Protein AF-A0A0S4X732-F1 (afdb_monomer)

Secondary structure (DSSP, 8-state):
-PPPPTTSPPHHHHHHHHSTTSSPPPHHHHHHHHHHHTSGGGTT--S-----STT---S--

pLDDT: mean 89.74, std 12.91, range [55.69, 98.69]

InterPro domains:
  IPR002347 Short-chain dehydrogenase/reductase SDR [PF13561] (12-55)
  IPR036291 NAD(P)-binding domain superfamily [SSF51735] (11-56)

Foldseek 3Di:
DDDDDPPDPDPQQVVLCLQLQSHADDPVVVVVVVVVCVDPVVVPPPPDDDDDGSCNDVDPD

Solvent-accessible surface area (backbone atoms only — not comparable to full-atom values): 4165 Å² total; per-residue (Å²): 131,86,75,83,68,97,78,66,72,55,72,68,54,53,56,23,63,70,19,75,62,53,48,77,88,55,74,66,62,55,49,50,52,53,54,45,61,74,35,79,88,29,74,87,70,72,100,71,88,84,84,88,61,52,65,59,68,84,67,96,123

Radius of gyration: 17.48 Å; Cα contacts (8 Å, |Δi|>4): 28; chains: 1; bounding box: 26×33×51 Å

Structure (mmCIF, N/CA/C/O backbone):
data_AF-A0A0S4X732-F1
#
_entry.id   AF-A0A0S4X732-F1
#
loop_
_atom_site.group_PDB
_atom_site.id
_atom_site.type_symbol
_atom_site.label_atom_id
_atom_site.label_alt_id
_atom_site.label_comp_id
_atom_site.label_asym_id
_atom_site.label_entity_id
_atom_site.label_seq_id
_atom_site.pdbx_PDB_ins_code
_atom_site.Cartn_x
_atom_site.Cartn_y
_atom_site.Cartn_z
_atom_site.occupancy
_atom_site.B_iso_or_equiv
_atom_site.auth_seq_id
_atom_site.auth_comp_id
_atom_site.auth_asym_id
_atom_site.auth_atom_id
_atom_site.pdbx_PDB_model_num
ATOM 1 N N . MET A 1 1 ? 10.763 24.690 -35.624 1.00 55.69 1 MET A N 1
ATOM 2 C CA . MET A 1 1 ? 11.031 23.535 -34.740 1.00 55.69 1 MET A CA 1
ATOM 3 C C . MET A 1 1 ? 10.173 22.373 -35.217 1.00 55.69 1 MET A C 1
ATOM 5 O O . MET A 1 1 ? 8.960 22.549 -35.241 1.00 55.69 1 MET A O 1
ATOM 9 N N . PRO A 1 2 ? 10.745 21.243 -35.659 1.00 58.47 2 PRO A N 1
ATOM 10 C CA . PRO A 1 2 ? 9.955 20.058 -35.979 1.00 58.47 2 PRO A CA 1
ATOM 11 C C . PRO A 1 2 ? 9.287 19.561 -34.690 1.00 58.47 2 PRO A C 1
ATOM 13 O O . PRO A 1 2 ? 9.935 19.511 -33.644 1.00 58.47 2 PRO A O 1
ATOM 16 N N . GLY A 1 3 ? 7.989 19.256 -34.741 1.00 62.19 3 GLY A N 1
ATOM 17 C CA . GLY A 1 3 ? 7.266 18.680 -33.605 1.00 62.19 3 GLY A CA 1
ATOM 18 C C . GLY A 1 3 ? 7.825 17.305 -33.204 1.00 62.19 3 GLY A C 1
ATOM 19 O O . GLY A 1 3 ? 8.529 16.675 -33.997 1.00 62.19 3 GLY A O 1
ATOM 20 N N . PRO A 1 4 ? 7.539 16.825 -31.978 1.00 63.47 4 PRO A N 1
ATOM 21 C CA . PRO A 1 4 ? 8.015 15.522 -31.525 1.00 63.47 4 PRO A CA 1
ATOM 22 C C . PRO A 1 4 ? 7.521 14.398 -32.458 1.00 63.47 4 PRO A C 1
ATOM 24 O O . PRO A 1 4 ? 6.394 14.469 -32.953 1.00 63.47 4 PRO A O 1
ATOM 27 N N . PRO A 1 5 ? 8.341 13.359 -32.706 1.00 59.50 5 PRO A N 1
ATOM 28 C CA . PRO A 1 5 ? 8.026 12.304 -33.666 1.00 59.50 5 PRO A CA 1
ATOM 29 C C . PRO A 1 5 ? 6.757 11.536 -33.267 1.00 59.50 5 PRO A C 1
ATOM 31 O O . PRO A 1 5 ? 6.593 11.141 -32.111 1.00 59.50 5 PRO A O 1
ATOM 34 N N . ALA A 1 6 ? 5.886 11.276 -34.248 1.00 62.12 6 ALA A N 1
ATOM 35 C CA . ALA A 1 6 ? 4.576 10.625 -34.099 1.00 62.12 6 ALA A CA 1
ATOM 36 C C . ALA A 1 6 ? 4.617 9.154 -33.613 1.00 62.12 6 ALA A C 1
ATOM 38 O O . ALA A 1 6 ? 3.577 8.511 -33.513 1.00 62.12 6 ALA A O 1
ATOM 39 N N . SER A 1 7 ? 5.798 8.616 -33.295 1.00 64.06 7 SER A N 1
ATOM 40 C CA . SER A 1 7 ? 6.031 7.222 -32.896 1.00 64.06 7 SER A CA 1
ATOM 41 C C . SER A 1 7 ? 6.392 7.035 -31.416 1.00 64.06 7 SER A C 1
ATOM 43 O O . SER A 1 7 ? 6.529 5.900 -30.959 1.00 64.06 7 SER A O 1
ATOM 45 N N . ALA A 1 8 ? 6.559 8.113 -30.639 1.00 62.78 8 ALA A N 1
ATOM 46 C CA . ALA A 1 8 ? 6.934 7.989 -29.233 1.00 62.78 8 ALA A CA 1
ATOM 47 C C . ALA A 1 8 ? 5.713 7.602 -28.371 1.00 62.78 8 ALA A C 1
ATOM 49 O O . ALA A 1 8 ? 4.728 8.349 -28.344 1.00 62.78 8 ALA A O 1
ATOM 50 N N . PRO A 1 9 ? 5.753 6.480 -27.621 1.00 62.97 9 PRO A N 1
ATOM 51 C CA . PRO A 1 9 ? 4.641 6.100 -26.763 1.00 62.97 9 PRO A CA 1
ATOM 52 C C . PRO A 1 9 ? 4.359 7.218 -25.759 1.00 62.97 9 PRO A C 1
ATOM 54 O O . PRO A 1 9 ? 5.278 7.747 -25.120 1.00 62.97 9 PRO A O 1
ATOM 57 N N . ARG A 1 10 ? 3.075 7.585 -25.633 1.00 79.81 10 ARG A N 1
ATOM 58 C CA . ARG A 1 10 ? 2.614 8.626 -24.701 1.00 79.81 10 ARG A CA 1
ATOM 59 C C . ARG A 1 10 ? 3.221 8.353 -23.325 1.00 79.81 10 ARG A C 1
ATOM 61 O O . ARG A 1 10 ? 3.315 7.201 -22.905 1.00 79.81 10 ARG A O 1
ATOM 68 N N . ARG A 1 11 ? 3.603 9.402 -22.588 1.00 76.00 11 ARG A N 1
ATOM 69 C CA . ARG A 1 11 ? 4.271 9.278 -21.270 1.00 76.00 11 ARG A CA 1
ATOM 70 C C . ARG A 1 11 ? 3.550 8.320 -20.312 1.00 76.00 11 ARG A C 1
ATOM 72 O O . ARG A 1 11 ? 4.193 7.640 -19.521 1.00 76.00 11 ARG A O 1
ATOM 79 N N . THR A 1 12 ? 2.224 8.252 -20.402 1.00 80.62 12 THR A N 1
ATOM 80 C CA . THR A 1 12 ? 1.375 7.328 -19.641 1.00 80.62 12 THR A CA 1
ATOM 81 C C . THR A 1 12 ? 1.651 5.862 -19.962 1.00 80.62 12 THR A C 1
ATOM 83 O O . THR A 1 12 ? 1.689 5.047 -19.051 1.00 80.62 12 THR A O 1
ATOM 86 N N . THR A 1 13 ? 1.866 5.531 -21.234 1.00 81.75 13 THR A N 1
ATOM 87 C CA . THR A 1 13 ? 2.149 4.174 -21.714 1.00 81.75 13 THR A CA 1
ATOM 88 C C . THR A 1 13 ? 3.515 3.714 -21.218 1.00 81.75 13 THR A C 1
ATOM 90 O O . THR A 1 13 ? 3.586 2.703 -20.530 1.00 81.75 13 THR A O 1
ATOM 93 N N . ARG A 1 14 ? 4.562 4.535 -21.404 1.00 84.94 14 ARG A N 1
ATOM 94 C CA . ARG A 1 14 ? 5.908 4.237 -20.874 1.00 84.94 14 ARG A CA 1
ATOM 95 C C . ARG A 1 14 ? 5.911 3.996 -19.365 1.00 84.94 14 ARG A C 1
ATOM 97 O O . ARG A 1 14 ? 6.591 3.101 -18.884 1.00 84.94 14 ARG A O 1
ATOM 104 N N . ARG A 1 15 ? 5.153 4.794 -18.604 1.00 84.19 15 ARG A N 1
ATOM 105 C CA . ARG A 1 15 ? 5.049 4.632 -17.144 1.00 84.19 15 ARG A CA 1
ATOM 106 C C . ARG A 1 15 ? 4.335 3.345 -16.735 1.00 84.19 15 ARG A C 1
ATOM 108 O O . ARG A 1 15 ? 4.727 2.750 -15.742 1.00 84.19 15 ARG A O 1
ATOM 115 N N . ARG A 1 16 ? 3.301 2.927 -17.474 1.00 89.06 16 ARG A N 1
ATOM 116 C CA . ARG A 1 16 ? 2.626 1.640 -17.235 1.00 89.06 16 ARG A CA 1
ATOM 117 C C . ARG A 1 16 ? 3.561 0.472 -17.509 1.00 89.06 16 ARG A C 1
ATOM 119 O O . ARG A 1 16 ? 3.609 -0.443 -16.705 1.00 89.06 16 ARG A O 1
ATOM 126 N N . GLU A 1 17 ? 4.302 0.526 -18.611 1.00 91.94 17 GLU A N 1
ATOM 127 C CA . GLU A 1 17 ? 5.228 -0.536 -19.027 1.00 91.94 17 GLU A CA 1
ATOM 128 C C . GLU A 1 17 ? 6.436 -0.676 -18.095 1.00 91.94 17 GLU A C 1
ATOM 130 O O . GLU A 1 17 ? 6.900 -1.788 -17.869 1.00 91.94 17 GLU A O 1
ATOM 135 N N . ALA A 1 18 ? 6.927 0.435 -17.537 1.00 92.06 18 ALA A N 1
ATOM 136 C CA . ALA A 1 18 ? 8.048 0.437 -16.596 1.00 92.06 18 ALA A CA 1
ATOM 137 C C . ALA A 1 18 ? 7.684 -0.087 -15.193 1.00 92.06 18 ALA A C 1
ATOM 139 O O . ALA A 1 18 ? 8.574 -0.405 -14.412 1.00 92.06 18 ALA A O 1
ATOM 140 N N . ASN A 1 19 ? 6.394 -0.160 -14.856 1.00 94.94 19 ASN A N 1
ATOM 141 C CA . ASN A 1 19 ? 5.934 -0.751 -13.605 1.00 94.94 19 ASN 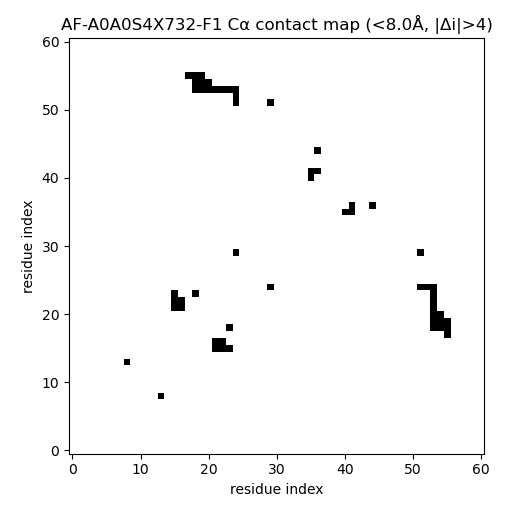A CA 1
ATOM 142 C C . ASN A 1 19 ? 6.031 -2.288 -13.707 1.00 94.94 19 ASN A C 1
ATOM 144 O O . ASN A 1 19 ? 5.549 -2.831 -14.704 1.00 94.94 19 ASN A O 1
ATOM 148 N N . PRO A 1 20 ? 6.584 -3.017 -12.721 1.00 96.31 20 PRO A N 1
ATOM 149 C CA . PRO A 1 20 ? 6.652 -4.479 -12.793 1.00 96.31 20 PRO A CA 1
ATOM 150 C C . PRO A 1 20 ? 5.291 -5.166 -12.948 1.00 96.31 20 PRO A C 1
ATOM 152 O O . PRO A 1 20 ? 5.185 -6.146 -13.685 1.00 96.31 20 PRO A O 1
ATOM 155 N N . ALA A 1 21 ? 4.227 -4.612 -12.362 1.00 96.06 21 ALA A N 1
ATOM 156 C CA . ALA A 1 21 ? 2.857 -5.082 -12.574 1.00 96.06 21 ALA A CA 1
ATOM 157 C C . ALA A 1 21 ? 2.302 -4.766 -13.981 1.00 96.06 21 ALA A C 1
ATOM 159 O O . ALA A 1 21 ? 1.209 -5.213 -14.331 1.00 96.06 21 ALA A O 1
ATOM 160 N N . ARG A 1 22 ? 3.026 -3.980 -14.789 1.00 94.62 22 ARG A N 1
ATOM 161 C CA . ARG A 1 22 ? 2.708 -3.559 -16.169 1.00 94.62 22 ARG A CA 1
ATOM 162 C C . ARG A 1 22 ? 1.356 -2.870 -16.340 1.00 94.62 22 ARG A C 1
ATOM 164 O O . ARG A 1 22 ? 0.777 -2.837 -17.427 1.00 94.62 22 ARG A O 1
ATO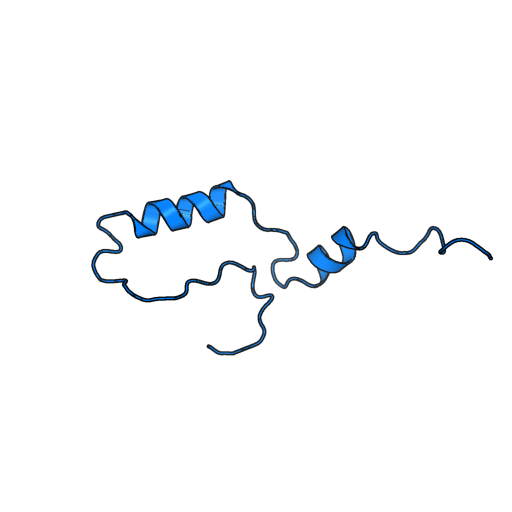M 171 N N . ARG A 1 23 ? 0.830 -2.302 -15.259 1.00 94.38 23 ARG A N 1
ATOM 172 C CA . ARG A 1 23 ? -0.456 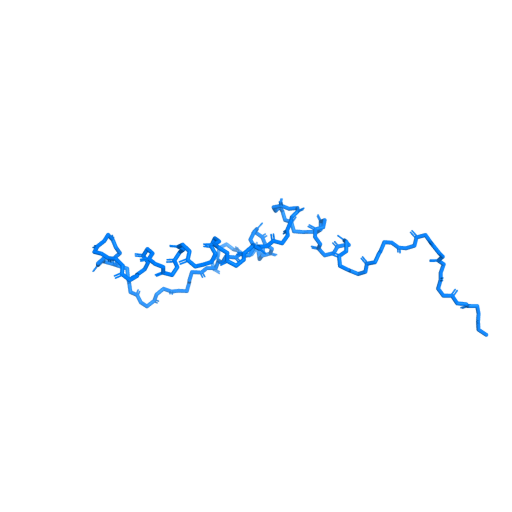-1.608 -15.220 1.00 94.38 23 ARG A CA 1
ATOM 173 C C . ARG A 1 23 ? -0.429 -0.516 -14.166 1.00 94.38 23 ARG A C 1
ATOM 175 O O . ARG A 1 23 ? 0.443 -0.485 -13.306 1.00 94.38 23 ARG A O 1
ATOM 182 N N . PHE A 1 24 ? -1.421 0.363 -14.219 1.00 94.94 24 PHE A N 1
ATOM 183 C CA . PHE A 1 24 ? -1.723 1.199 -13.064 1.00 94.94 24 PHE A CA 1
ATOM 184 C C . PHE A 1 24 ? -2.646 0.467 -12.099 1.00 94.94 24 PHE A C 1
ATOM 186 O O . PHE A 1 24 ? -3.413 -0.419 -12.498 1.00 94.94 24 PHE A O 1
ATOM 193 N N . GLY A 1 25 ? -2.556 0.879 -10.838 1.00 95.44 25 GLY A N 1
ATOM 194 C CA . GLY A 1 25 ? -3.539 0.535 -9.831 1.00 95.44 25 GLY A CA 1
ATOM 195 C C . GLY A 1 25 ? -4.927 1.057 -10.206 1.00 95.44 25 GLY A C 1
ATOM 196 O O . GLY A 1 25 ? -5.070 2.075 -10.888 1.00 95.44 25 GLY A O 1
ATOM 197 N N . GLN A 1 26 ? -5.945 0.341 -9.759 1.00 97.25 26 GLN A N 1
ATOM 198 C CA . GLN A 1 26 ? -7.348 0.692 -9.829 1.00 97.25 26 GLN A CA 1
ATOM 199 C C . GLN A 1 26 ? -7.800 1.243 -8.470 1.00 97.25 26 GLN A C 1
ATOM 201 O O . GLN A 1 26 ? -7.332 0.791 -7.425 1.00 97.25 26 GLN A O 1
ATOM 206 N N . PRO A 1 27 ? -8.760 2.177 -8.430 1.00 97.75 27 PRO A N 1
ATOM 207 C CA . PRO A 1 27 ? -9.281 2.675 -7.157 1.00 97.75 27 PRO A CA 1
ATOM 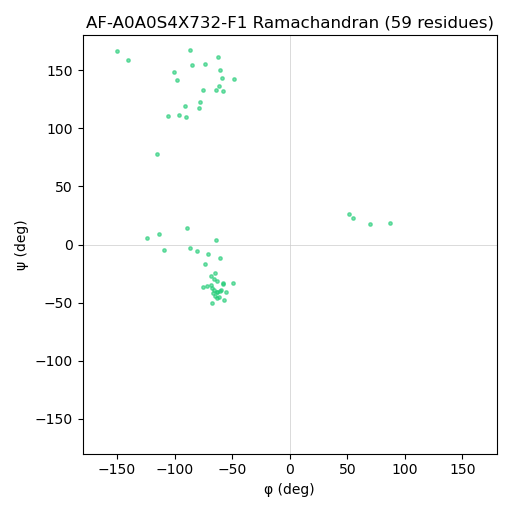208 C C . PRO A 1 27 ? -9.868 1.571 -6.262 1.00 97.75 27 PRO A C 1
ATOM 210 O O . PRO A 1 27 ? -9.741 1.629 -5.042 1.00 97.75 27 PRO A O 1
ATOM 213 N N . ALA A 1 28 ? -10.473 0.541 -6.863 1.00 98.19 28 ALA A N 1
ATOM 214 C CA . ALA A 1 28 ? -11.125 -0.541 -6.128 1.00 98.19 28 ALA A CA 1
ATOM 215 C C . ALA A 1 28 ? -10.145 -1.407 -5.312 1.00 98.19 28 ALA A C 1
ATOM 217 O O . ALA A 1 28 ? -10.466 -1.775 -4.188 1.00 98.19 28 ALA A O 1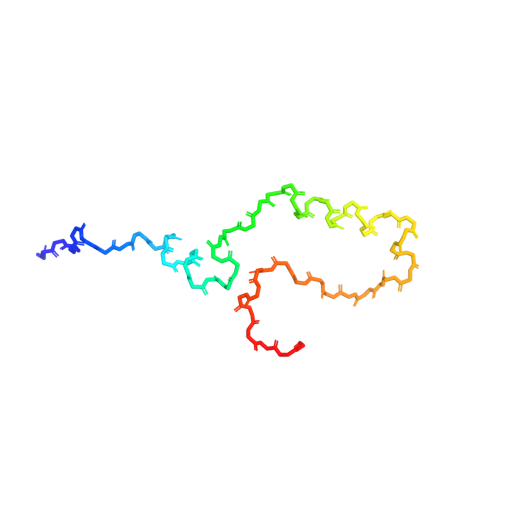
ATOM 218 N N . GLU A 1 29 ? -8.947 -1.705 -5.830 1.00 97.31 29 GLU A N 1
ATOM 219 C CA . GLU A 1 29 ? -7.950 -2.498 -5.085 1.00 97.31 29 GLU A CA 1
ATOM 220 C C . GLU A 1 29 ? -7.332 -1.699 -3.932 1.00 97.31 29 GLU A C 1
ATOM 222 O O . GLU A 1 29 ? -7.126 -2.243 -2.850 1.00 97.31 29 GLU A O 1
ATOM 227 N N . PHE A 1 30 ? -7.133 -0.390 -4.112 1.00 97.81 30 PHE A N 1
ATOM 228 C CA . PHE A 1 30 ? -6.742 0.490 -3.011 1.00 97.81 30 PHE A CA 1
ATOM 229 C C . PHE A 1 30 ? -7.829 0.533 -1.927 1.00 97.81 30 PHE A C 1
ATOM 231 O O . PHE A 1 30 ? -7.543 0.377 -0.740 1.00 97.81 30 PHE A O 1
ATOM 238 N N . GLY A 1 31 ? -9.092 0.683 -2.341 1.00 98.19 31 GLY A N 1
ATOM 239 C CA . GLY A 1 31 ? -10.241 0.652 -1.439 1.00 98.19 31 GLY A CA 1
ATOM 240 C C . GLY A 1 31 ? -10.362 -0.668 -0.674 1.00 98.19 31 GLY A C 1
ATOM 241 O O . GLY A 1 31 ? -10.639 -0.651 0.521 1.00 98.19 31 GLY A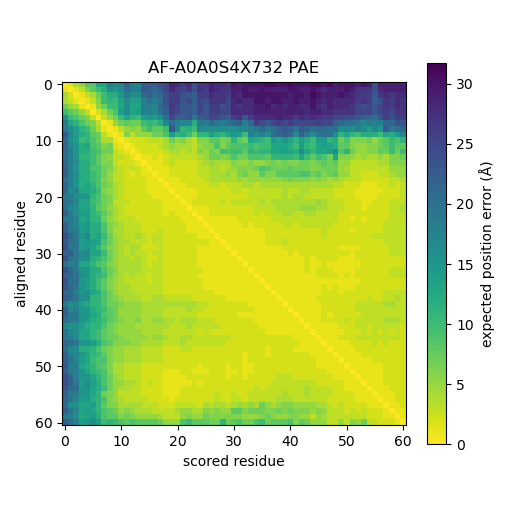 O 1
ATOM 242 N N . ALA A 1 32 ? -10.088 -1.802 -1.323 1.00 98.69 32 ALA A N 1
ATOM 243 C CA . ALA A 1 32 ? -10.096 -3.111 -0.677 1.00 98.69 32 ALA A CA 1
ATOM 244 C C . ALA A 1 32 ? -9.025 -3.227 0.421 1.00 98.69 32 ALA A C 1
ATOM 246 O O . ALA A 1 32 ? -9.317 -3.740 1.501 1.00 98.69 32 ALA A O 1
ATOM 247 N N . VAL A 1 33 ? -7.814 -2.705 0.191 1.00 98.38 33 VAL A N 1
ATOM 248 C CA . VAL A 1 33 ? -6.769 -2.675 1.227 1.00 98.38 33 VAL A CA 1
ATOM 249 C C . VAL A 1 33 ? -7.153 -1.742 2.373 1.00 98.38 33 VAL A C 1
ATOM 251 O O . VAL A 1 33 ? -7.012 -2.124 3.529 1.00 98.38 33 VAL A O 1
ATOM 254 N N . CYS A 1 34 ? -7.721 -0.569 2.084 1.00 98.25 34 CYS A N 1
ATOM 255 C CA . CYS A 1 34 ? -8.257 0.321 3.118 1.00 98.25 34 CYS A CA 1
ATOM 256 C C . CYS A 1 34 ? -9.329 -0.382 3.974 1.00 98.25 34 CYS A C 1
ATOM 258 O O . CYS A 1 34 ? -9.241 -0.395 5.200 1.00 98.25 34 CYS A O 1
ATOM 260 N N . ALA A 1 35 ? -10.293 -1.052 3.336 1.00 98.56 35 ALA A N 1
ATOM 261 C CA . ALA A 1 35 ? -11.333 -1.806 4.029 1.00 98.56 35 ALA A CA 1
ATOM 262 C C . ALA A 1 35 ? -10.754 -2.940 4.893 1.00 98.56 35 ALA A C 1
ATOM 264 O O . ALA A 1 35 ? -11.203 -3.141 6.021 1.00 98.56 35 ALA A O 1
ATOM 265 N N . PHE A 1 36 ? -9.731 -3.647 4.402 1.00 98.56 36 PHE A N 1
ATOM 266 C CA . PHE A 1 36 ? -9.009 -4.650 5.185 1.00 98.56 36 PHE A CA 1
ATOM 267 C C . PHE A 1 36 ? -8.326 -4.034 6.413 1.00 98.56 36 PHE A C 1
ATOM 269 O O . PHE A 1 36 ? -8.454 -4.577 7.508 1.00 98.56 36 PHE A O 1
ATOM 276 N N . LEU A 1 37 ? -7.656 -2.889 6.268 1.00 98.31 37 LEU A N 1
ATOM 277 C CA . LEU A 1 37 ? -6.997 -2.201 7.383 1.00 98.31 37 LEU A CA 1
ATOM 278 C C . LEU A 1 37 ? -7.989 -1.739 8.463 1.00 98.31 37 LEU A C 1
ATOM 280 O O . LEU A 1 37 ? -7.653 -1.744 9.642 1.00 98.31 37 LEU A O 1
ATOM 284 N N . CYS A 1 38 ? -9.221 -1.394 8.086 1.00 98.31 38 CYS A N 1
ATOM 285 C CA . CYS A 1 38 ? -10.291 -1.057 9.032 1.00 98.31 38 CYS A CA 1
ATOM 286 C C . CYS A 1 38 ? -10.984 -2.283 9.655 1.00 98.31 38 CYS A C 1
ATOM 288 O O . CYS A 1 38 ? -11.862 -2.133 10.507 1.00 98.31 38 CYS A O 1
ATOM 290 N N . SER A 1 39 ? -10.650 -3.494 9.211 1.00 98.62 39 SER A N 1
ATOM 291 C CA . SER A 1 39 ? -11.305 -4.725 9.646 1.00 98.62 39 SER A CA 1
ATOM 292 C C . SER A 1 39 ? -10.686 -5.302 10.925 1.00 98.62 39 SER A C 1
ATOM 294 O O . SER A 1 39 ? -9.586 -4.942 11.341 1.00 98.62 39 SER A O 1
ATOM 296 N N . ARG A 1 40 ? -11.370 -6.276 11.540 1.00 98.56 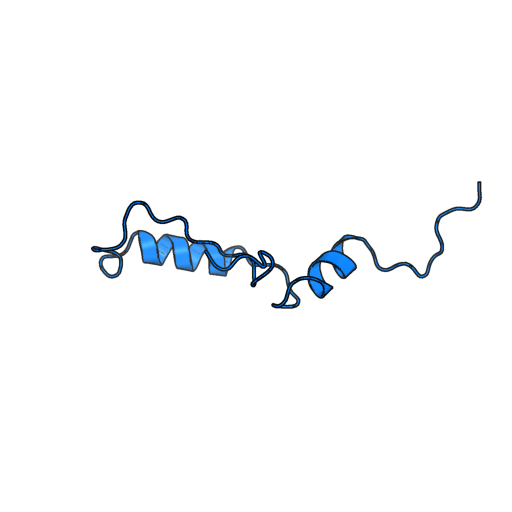40 ARG A N 1
ATOM 297 C CA . ARG A 1 40 ? -10.853 -6.993 12.722 1.00 98.56 40 ARG A CA 1
ATOM 298 C C . ARG A 1 40 ? -9.605 -7.822 12.404 1.00 98.56 40 ARG A C 1
ATOM 300 O O . ARG A 1 40 ? -8.811 -8.102 13.296 1.00 98.56 40 ARG A O 1
ATOM 307 N N . GLN A 1 41 ? -9.439 -8.218 11.146 1.00 98.50 41 GLN A N 1
ATOM 308 C CA . GLN A 1 41 ? -8.347 -9.050 10.657 1.00 98.50 41 GLN A CA 1
ATOM 309 C C . GLN A 1 41 ? -7.005 -8.307 10.703 1.00 98.50 41 GLN A C 1
ATOM 311 O O . GLN A 1 41 ? -5.968 -8.938 10.877 1.00 98.50 41 GLN A O 1
ATOM 316 N N . ALA A 1 42 ? -7.025 -6.975 10.617 1.00 98.44 42 ALA A N 1
ATOM 317 C CA . ALA A 1 42 ? -5.843 -6.127 10.736 1.00 98.44 42 ALA A CA 1
ATOM 318 C C . ALA A 1 42 ? -5.548 -5.695 12.187 1.00 98.44 42 ALA A C 1
ATOM 320 O O . ALA A 1 42 ? -4.732 -4.805 12.404 1.00 98.44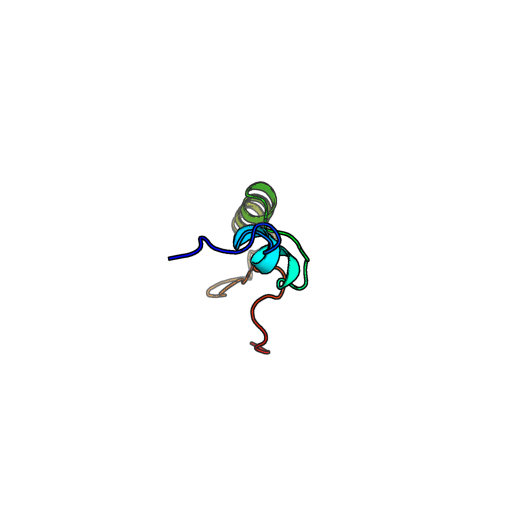 42 ALA A O 1
ATOM 321 N N . GLY A 1 43 ? -6.168 -6.321 13.198 1.00 98.50 43 GLY A N 1
ATOM 322 C CA . GLY A 1 43 ? -6.102 -5.875 14.598 1.00 98.50 43 GLY A CA 1
ATOM 323 C C . GLY A 1 43 ? -4.707 -5.840 15.242 1.00 98.50 43 GLY A C 1
ATOM 324 O O . GLY A 1 43 ? -4.560 -5.262 16.314 1.00 98.50 43 GLY A O 1
ATOM 325 N N . TYR A 1 44 ? -3.690 -6.429 14.606 1.00 98.25 44 TYR A N 1
ATOM 326 C CA . TYR A 1 44 ? -2.292 -6.389 15.055 1.00 98.25 44 TYR A CA 1
ATOM 327 C C . TYR A 1 44 ? -1.361 -5.611 14.106 1.00 98.25 44 TYR A C 1
ATOM 329 O O . TYR A 1 44 ? -0.144 -5.645 14.258 1.00 98.25 44 TYR A O 1
ATOM 337 N N . LEU A 1 45 ? -1.915 -4.915 13.109 1.00 98.19 45 LEU A N 1
ATOM 338 C CA . LEU A 1 45 ? -1.168 -4.110 12.147 1.00 98.19 45 LEU A CA 1
ATOM 339 C C . LEU A 1 45 ? -1.360 -2.628 12.481 1.00 98.19 45 LEU A C 1
ATOM 341 O O . LEU A 1 45 ? -2.443 -2.074 12.307 1.00 98.19 45 LEU A O 1
ATOM 345 N N . ASN A 1 46 ? -0.302 -1.971 12.955 1.00 97.50 46 ASN A N 1
ATOM 346 C CA . ASN A 1 46 ? -0.303 -0.540 13.248 1.00 97.50 46 ASN A CA 1
ATOM 347 C C . ASN A 1 46 ? 1.020 0.124 12.844 1.00 97.50 46 ASN A C 1
ATOM 349 O O . ASN A 1 46 ? 2.045 -0.539 12.693 1.00 97.50 46 ASN A O 1
ATOM 353 N N . ALA A 1 47 ? 0.982 1.445 12.644 1.00 97.81 47 ALA A N 1
ATOM 354 C CA . ALA A 1 47 ? 2.157 2.264 12.323 1.00 97.81 47 ALA A CA 1
ATOM 355 C C . ALA A 1 47 ? 3.002 1.749 11.132 1.00 97.81 47 ALA A C 1
ATOM 357 O O . ALA A 1 47 ? 4.198 2.017 11.055 1.00 97.81 47 ALA A O 1
ATOM 358 N N . GLN A 1 48 ? 2.381 1.016 10.202 1.00 97.81 48 GLN A N 1
ATOM 359 C CA . GLN A 1 48 ? 3.037 0.502 9.002 1.00 97.81 48 GLN A CA 1
ATOM 360 C C . GLN A 1 48 ? 2.763 1.413 7.809 1.00 97.81 48 GLN A C 1
ATOM 362 O O . GLN A 1 48 ? 1.636 1.871 7.612 1.00 97.81 48 GLN A O 1
ATOM 367 N N . ASN A 1 49 ? 3.776 1.607 6.968 1.00 96.75 49 ASN A N 1
ATOM 368 C CA . ASN A 1 49 ? 3.588 2.153 5.630 1.00 96.75 49 ASN A CA 1
ATOM 369 C C . ASN A 1 49 ? 3.351 0.989 4.667 1.00 96.75 49 ASN A C 1
ATOM 371 O O . ASN A 1 49 ? 4.257 0.204 4.403 1.00 96.75 49 ASN A O 1
ATOM 375 N N . ILE A 1 50 ? 2.126 0.862 4.158 1.00 96.94 50 ILE A N 1
ATOM 376 C CA . ILE A 1 50 ? 1.773 -0.173 3.183 1.00 96.94 50 ILE A CA 1
ATOM 377 C C . ILE A 1 50 ? 1.875 0.434 1.784 1.00 96.94 50 ILE A C 1
ATOM 379 O O . ILE A 1 50 ? 1.088 1.309 1.422 1.00 96.94 50 ILE A O 1
ATOM 383 N N . LEU A 1 51 ? 2.858 -0.019 1.004 1.00 97.25 51 LEU A N 1
ATOM 384 C CA . LEU A 1 51 ? 3.100 0.466 -0.352 1.00 97.25 51 LEU A CA 1
ATOM 385 C C . LEU A 1 51 ? 2.334 -0.379 -1.381 1.00 97.25 51 LEU A C 1
ATOM 387 O O . LEU A 1 51 ? 2.559 -1.579 -1.507 1.00 97.25 51 LEU A O 1
ATOM 391 N N . LEU A 1 52 ? 1.434 0.262 -2.134 1.00 97.12 52 LEU A N 1
ATOM 392 C CA . LEU A 1 52 ? 0.676 -0.352 -3.229 1.00 97.12 52 LEU A CA 1
ATOM 393 C C . LEU A 1 52 ? 1.070 0.295 -4.559 1.00 97.12 52 LEU A C 1
ATOM 395 O O . LEU A 1 52 ? 0.356 1.147 -5.088 1.00 97.12 52 LEU A O 1
ATOM 399 N N . ASP A 1 53 ? 2.218 -0.082 -5.105 1.00 96.25 53 ASP A N 1
ATOM 400 C CA . ASP A 1 53 ? 2.779 0.574 -6.290 1.00 96.25 53 ASP A CA 1
ATOM 401 C C . ASP A 1 53 ? 3.053 -0.382 -7.459 1.00 96.25 53 ASP A C 1
ATOM 403 O O . ASP A 1 53 ? 3.610 0.030 -8.474 1.00 96.25 53 ASP A O 1
ATOM 407 N N . GLY A 1 54 ? 2.659 -1.653 -7.342 1.00 95.81 54 GLY A N 1
ATOM 408 C CA . GLY A 1 54 ? 2.938 -2.673 -8.355 1.00 95.81 54 GLY A CA 1
ATOM 409 C C . GLY A 1 54 ? 4.418 -3.065 -8.457 1.00 95.81 54 GLY A C 1
ATOM 410 O O . GLY A 1 54 ? 4.812 -3.647 -9.466 1.00 95.81 54 GLY A O 1
ATOM 411 N N . GLY A 1 55 ? 5.228 -2.754 -7.440 1.00 95.56 55 GLY A N 1
ATOM 412 C CA . GLY A 1 55 ? 6.666 -3.027 -7.400 1.00 95.56 55 GLY A CA 1
ATOM 413 C C . GLY A 1 55 ? 7.518 -1.929 -8.037 1.00 95.56 55 GLY A C 1
ATOM 414 O O . GLY A 1 55 ? 8.651 -2.181 -8.430 1.00 95.56 55 GLY A O 1
ATOM 415 N N . ALA A 1 56 ? 6.980 -0.721 -8.212 1.00 95.75 56 ALA A N 1
ATOM 416 C CA . ALA A 1 56 ? 7.725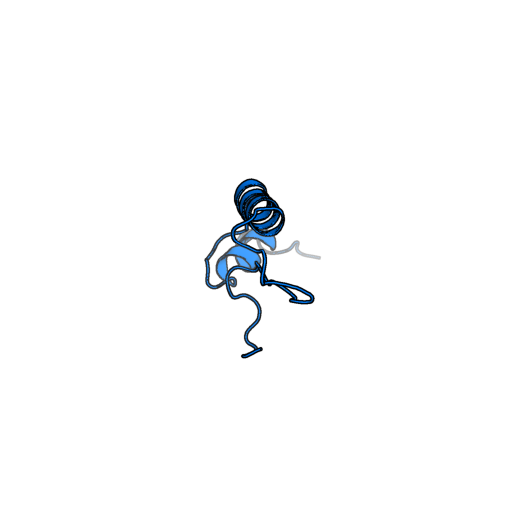 0.377 -8.825 1.00 95.75 56 ALA A CA 1
ATOM 417 C C . ALA A 1 56 ? 8.926 0.832 -7.970 1.00 95.75 56 ALA A C 1
ATOM 419 O O . ALA A 1 56 ? 9.921 1.305 -8.522 1.00 95.75 56 ALA A O 1
ATOM 420 N N . TYR A 1 57 ? 8.843 0.692 -6.647 1.00 95.75 57 TYR A N 1
ATOM 421 C CA . TYR A 1 57 ? 9.927 0.937 -5.711 1.00 95.75 57 TYR A CA 1
ATOM 422 C C . TYR A 1 57 ? 10.901 -0.253 -5.695 1.00 95.75 57 TYR A C 1
ATOM 424 O O . TYR A 1 57 ? 10.505 -1.360 -5.333 1.00 95.75 57 TYR A O 1
ATOM 432 N N . PRO A 1 58 ? 12.178 -0.052 -6.073 1.00 94.81 58 PRO A N 1
ATOM 433 C CA . PRO A 1 58 ? 13.157 -1.134 -6.168 1.00 94.81 58 PRO A CA 1
ATOM 434 C C . PRO A 1 58 ? 13.872 -1.428 -4.841 1.00 94.81 58 PRO A C 1
ATOM 436 O O . PRO A 1 58 ? 14.747 -2.291 -4.802 1.00 94.81 58 PRO A O 1
ATOM 439 N N . GLY A 1 59 ? 13.586 -0.660 -3.785 1.00 94.56 59 GLY A N 1
ATOM 440 C CA . GLY A 1 59 ? 14.208 -0.853 -2.483 1.00 94.56 59 GLY A CA 1
ATOM 441 C C . GLY A 1 59 ? 13.660 -2.087 -1.779 1.00 94.56 59 GLY A C 1
ATOM 442 O O . GLY A 1 59 ? 12.550 -2.541 -2.047 1.00 94.56 59 GLY A O 1
ATOM 443 N N . THR A 1 60 ? 14.461 -2.633 -0.872 1.00 91.50 60 THR A N 1
ATOM 444 C CA . THR A 1 60 ? 14.090 -3.844 -0.139 1.00 91.50 60 THR A CA 1
ATOM 445 C C . THR A 1 60 ? 13.051 -3.566 0.954 1.00 91.50 60 THR A C 1
ATOM 447 O O . THR A 1 60 ? 12.185 -4.411 1.164 1.00 91.50 60 THR A O 1
ATOM 450 N N . PHE A 1 61 ? 13.128 -2.407 1.627 1.00 90.00 61 PHE A N 1
ATOM 451 C CA . PHE A 1 61 ? 12.232 -1.971 2.710 1.00 90.00 61 PHE A CA 1
ATOM 452 C C . PHE A 1 61 ? 12.048 -0.453 2.700 1.00 90.00 61 PHE A C 1
ATOM 454 O O . PHE A 1 61 ? 13.029 0.239 2.338 1.00 90.00 61 PHE A O 1
#

Organism: Ralstonia solanacearum (NCBI:txid305)

Sequence (61 aa):
MPGPPASAPRRTTRRREANPARRFGQPAEFGAVCAFLCSRQAGYLNAQNILLDGGAYPGTF

Mean predicted aligned error: 7.06 Å

Nearest PDB structures (foldseek):
  5vps-assembly1_A  TM=1.001E+00  e=1.923E-03  Burkholderia ambifaria MC40-6
  4o6v-assembly1_D  TM=9.848E-01  e=4.960E-02  Brucella suis ATCC 23445
  3pk0-assembly1_C  TM=9.510E-01  e=9.243E-02  Mycolicibacterium smegmatis MC2 155
  4dbz-assembly1_B  TM=9.195E-01  e=4.535E-01  Streptomyces coelicolor
  5g2e-assembly1_I  TM=4.165E-01  e=9.507E+00  Saccharomyces cerevisiae